Protein AF-A0A0B8NWH4-F1 (afdb_monomer_lite)

Sequence (63 aa):
MIRELEPLQVINCSPEFCHITPACRLKSYLHNAKEAFLAELDKCHLDELLDDNSELLILLSKP

InterPro domains:
  IPR000944 Transcription regulator Rrf2 [PS51197] (1-51)

Structure (mmCIF, N/CA/C/O backbone):
data_AF-A0A0B8NWH4-F1
#
_entry.id   AF-A0A0B8NWH4-F1
#
loop_
_atom_site.group_PDB
_atom_site.id
_atom_site.type_symbol
_atom_site.label_atom_id
_atom_site.label_alt_id
_atom_site.label_comp_id
_atom_site.label_asym_id
_atom_site.label_entity_id
_atom_site.label_seq_id
_atom_site.pdbx_PDB_ins_code
_atom_site.Cartn_x
_atom_site.Cartn_y
_atom_site.Cartn_z
_atom_site.occupancy
_atom_site.B_iso_or_equiv
_atom_site.auth_seq_id
_atom_site.auth_comp_id
_atom_site.auth_asym_id
_atom_site.auth_atom_id
_atom_site.pdbx_PDB_model_num
ATOM 1 N N . MET A 1 1 ? -5.391 10.232 6.872 1.00 54.25 1 MET A N 1
ATOM 2 C CA . MET A 1 1 ? -5.218 8.748 6.873 1.00 54.25 1 MET A CA 1
ATOM 3 C C . MET A 1 1 ? -3.730 8.437 6.949 1.00 54.25 1 MET A C 1
ATOM 5 O O . MET A 1 1 ? -2.960 9.212 6.400 1.00 54.25 1 MET A O 1
ATOM 9 N N . ILE A 1 2 ? -3.305 7.316 7.549 1.00 60.19 2 ILE A N 1
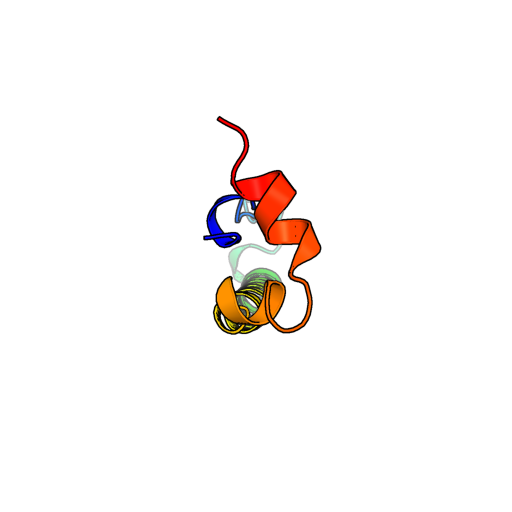ATOM 10 C CA . ILE A 1 2 ? -1.874 6.920 7.623 1.00 60.19 2 ILE A CA 1
ATOM 11 C C . ILE A 1 2 ? -1.196 6.922 6.236 1.00 60.19 2 ILE A C 1
ATOM 13 O O . ILE A 1 2 ? -0.026 7.266 6.113 1.00 60.19 2 ILE A O 1
ATOM 17 N N . ARG A 1 3 ? -1.964 6.657 5.173 1.00 54.75 3 ARG A N 1
ATOM 18 C CA . ARG A 1 3 ? -1.575 6.765 3.757 1.00 54.75 3 ARG A CA 1
ATOM 19 C C . ARG A 1 3 ? -0.898 8.085 3.345 1.00 54.75 3 ARG A C 1
ATOM 21 O O . ARG A 1 3 ? -0.147 8.089 2.376 1.00 54.75 3 ARG A O 1
ATOM 28 N N . GLU A 1 4 ? -1.159 9.191 4.036 1.00 60.12 4 GLU A N 1
ATOM 29 C CA . GLU A 1 4 ? -0.578 10.510 3.727 1.00 60.12 4 GLU A CA 1
ATOM 30 C C . GLU A 1 4 ? 0.848 10.686 4.276 1.00 60.12 4 GLU A C 1
ATOM 32 O O . GLU A 1 4 ? 1.504 11.677 3.964 1.00 60.12 4 GLU A O 1
ATOM 37 N N . LEU A 1 5 ? 1.338 9.732 5.075 1.00 59.22 5 LEU A N 1
ATOM 38 C CA . LEU A 1 5 ? 2.645 9.798 5.731 1.00 59.22 5 LEU A CA 1
ATOM 39 C C . LEU A 1 5 ? 3.798 9.236 4.879 1.00 59.22 5 LEU A C 1
ATOM 41 O O . LEU A 1 5 ? 4.956 9.479 5.208 1.00 59.22 5 LEU A O 1
ATOM 45 N N . GLU A 1 6 ? 3.516 8.526 3.779 1.00 60.75 6 GLU A N 1
ATOM 46 C CA . GLU A 1 6 ? 4.540 7.860 2.960 1.00 60.75 6 GLU A CA 1
ATOM 47 C C . GLU A 1 6 ? 4.816 8.596 1.631 1.00 60.75 6 GLU A C 1
ATOM 49 O O . GLU A 1 6 ? 3.891 8.827 0.841 1.00 60.75 6 GLU A O 1
ATOM 54 N N . PRO A 1 7 ? 6.083 8.929 1.304 1.00 58.06 7 PRO A N 1
ATOM 55 C CA . PRO A 1 7 ? 6.449 9.457 -0.005 1.00 58.06 7 PRO A CA 1
ATOM 56 C C . PRO A 1 7 ? 6.365 8.327 -1.044 1.00 58.06 7 PRO A C 1
ATOM 58 O O . PRO A 1 7 ? 7.282 7.534 -1.217 1.00 58.06 7 PRO A O 1
ATOM 61 N N . LEU A 1 8 ? 5.232 8.255 -1.746 1.00 61.59 8 LEU A N 1
ATOM 62 C CA . LEU A 1 8 ? 4.776 7.201 -2.676 1.00 61.59 8 LEU A CA 1
ATOM 63 C C . LEU A 1 8 ? 5.690 6.862 -3.890 1.00 61.59 8 LEU A C 1
ATOM 65 O O . LEU A 1 8 ? 5.221 6.234 -4.847 1.00 61.59 8 LEU A O 1
ATOM 69 N N . GLN A 1 9 ? 6.970 7.245 -3.905 1.00 64.81 9 GLN A N 1
ATOM 70 C CA . GLN A 1 9 ? 7.931 6.924 -4.968 1.00 64.81 9 GLN A CA 1
ATOM 71 C C . GLN A 1 9 ? 8.903 5.809 -4.548 1.00 64.81 9 GLN A C 1
ATOM 73 O O . GLN A 1 9 ? 9.974 6.050 -4.004 1.00 64.81 9 GLN A O 1
ATOM 78 N N . VAL A 1 10 ? 8.539 4.565 -4.870 1.00 67.62 10 VAL A N 1
ATOM 79 C CA . VAL A 1 10 ? 9.326 3.361 -4.529 1.00 67.62 10 VAL A CA 1
ATOM 80 C C . VAL A 1 10 ? 10.479 3.105 -5.519 1.00 67.62 10 VAL A C 1
ATOM 82 O O . VAL A 1 10 ? 11.430 2.399 -5.198 1.00 67.62 10 VAL A O 1
ATOM 85 N N . ILE A 1 11 ? 10.425 3.665 -6.737 1.00 71.44 11 ILE A N 1
ATOM 86 C CA . ILE A 1 11 ? 11.464 3.462 -7.760 1.00 71.44 11 ILE A CA 1
ATOM 87 C C . ILE A 1 11 ? 11.619 4.658 -8.703 1.00 71.44 11 ILE A C 1
ATOM 89 O O . ILE A 1 11 ? 10.635 5.231 -9.174 1.00 71.44 11 ILE A O 1
ATOM 93 N N . ASN A 1 12 ? 12.870 4.985 -9.035 1.00 73.94 12 ASN A N 1
ATOM 94 C CA . ASN A 1 12 ? 13.221 5.969 -10.052 1.00 73.94 12 ASN A CA 1
ATOM 95 C C . ASN A 1 12 ? 13.516 5.264 -11.389 1.00 73.94 12 ASN A C 1
ATOM 97 O O . ASN A 1 12 ? 14.528 4.583 -11.533 1.00 73.94 12 ASN A O 1
ATOM 101 N N . CYS A 1 13 ? 12.626 5.422 -12.372 1.00 72.38 13 CYS A N 1
ATOM 102 C CA . CYS A 1 13 ? 12.806 4.865 -13.721 1.00 72.38 13 CYS A CA 1
ATOM 103 C C . CYS A 1 13 ? 13.350 5.883 -14.739 1.00 72.38 13 CYS A C 1
ATOM 105 O O . CYS A 1 13 ? 13.223 5.653 -15.945 1.00 72.38 13 CYS A O 1
ATOM 107 N N . SER A 1 14 ? 13.924 7.002 -14.280 1.00 80.38 14 SER A N 1
ATOM 108 C CA . SER A 1 14 ? 14.614 7.952 -15.157 1.00 80.38 14 SER A CA 1
ATOM 109 C C . SER A 1 14 ? 15.703 7.233 -15.974 1.00 80.38 14 SER A C 1
ATOM 111 O O . SER A 1 14 ? 16.352 6.331 -15.432 1.00 80.38 14 SER A O 1
ATOM 113 N N . PRO A 1 15 ? 15.926 7.599 -17.253 1.00 75.81 15 PRO A N 1
ATOM 114 C CA . PRO A 1 15 ? 16.932 6.967 -18.117 1.00 75.81 15 PRO A CA 1
ATOM 115 C C . PRO A 1 15 ? 18.349 6.924 -17.524 1.00 75.81 15 PRO A C 1
ATOM 117 O O . PRO A 1 15 ? 19.133 6.045 -17.868 1.00 75.81 15 PRO A O 1
ATOM 120 N N . GLU A 1 16 ? 18.661 7.845 -16.610 1.00 82.12 16 GLU A N 1
ATOM 121 C CA . GLU A 1 16 ? 19.934 7.919 -15.880 1.00 82.12 16 GLU A CA 1
ATOM 122 C C . GLU A 1 16 ? 20.113 6.790 -14.850 1.00 82.12 16 GLU A C 1
ATOM 124 O O . GLU A 1 16 ? 21.237 6.410 -14.541 1.00 82.12 16 GLU A O 1
ATOM 129 N N . PHE A 1 17 ? 19.010 6.233 -14.336 1.00 77.06 17 PHE A N 1
ATOM 130 C CA . PHE A 1 17 ? 18.994 5.236 -13.256 1.00 77.06 17 PHE A CA 1
ATOM 131 C C . PHE A 1 17 ? 18.418 3.882 -13.692 1.00 77.06 17 PHE A C 1
ATOM 133 O O . PHE A 1 17 ? 18.571 2.882 -12.992 1.00 77.06 17 PHE A O 1
ATOM 140 N N . CYS A 1 18 ? 17.752 3.824 -14.848 1.00 77.62 18 CYS A N 1
ATOM 141 C CA . CYS A 1 18 ? 17.145 2.611 -15.375 1.00 77.62 18 CYS A CA 1
ATOM 142 C C . CYS A 1 18 ? 17.562 2.389 -16.836 1.00 77.62 18 CYS A C 1
ATOM 144 O O . CYS A 1 18 ? 16.912 2.828 -17.773 1.00 77.62 18 CYS A O 1
ATOM 146 N N . HIS A 1 19 ? 18.630 1.626 -17.062 1.00 78.94 19 HIS A N 1
ATOM 147 C CA . HIS A 1 19 ? 19.111 1.327 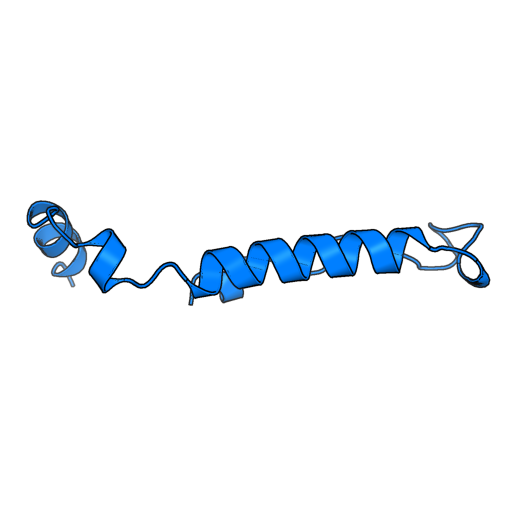-18.422 1.00 78.94 19 HIS A CA 1
ATOM 148 C C . HIS A 1 19 ? 18.142 0.480 -19.265 1.00 78.94 19 HIS A C 1
ATOM 150 O O . HIS A 1 19 ? 18.313 0.341 -20.472 1.00 78.94 19 HIS A O 1
ATOM 156 N N . ILE A 1 20 ? 17.113 -0.081 -18.627 1.00 78.25 20 ILE A N 1
ATOM 157 C CA . ILE A 1 20 ? 16.064 -0.878 -19.260 1.00 78.25 20 ILE A CA 1
ATOM 158 C C . ILE A 1 20 ? 14.707 -0.162 -19.250 1.00 78.25 20 ILE A C 1
ATOM 160 O O . ILE A 1 20 ? 13.705 -0.844 -19.417 1.00 78.25 20 ILE A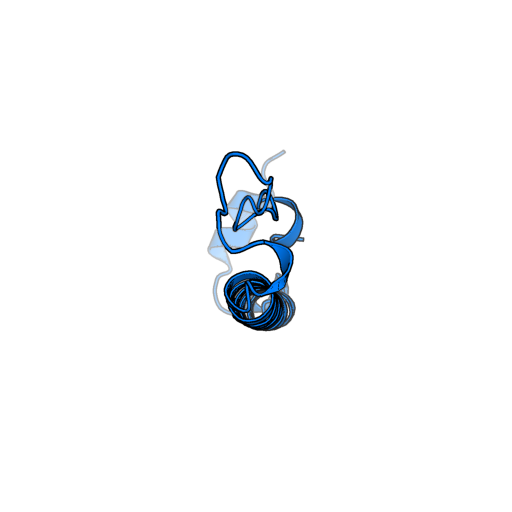 O 1
ATOM 164 N N . THR A 1 21 ? 14.628 1.168 -19.052 1.00 73.31 21 THR A N 1
ATOM 165 C CA . THR A 1 21 ? 13.361 1.926 -18.891 1.00 73.31 21 THR A CA 1
ATOM 166 C C . THR A 1 21 ? 12.201 1.453 -19.784 1.00 73.31 21 THR A C 1
ATOM 168 O O . THR A 1 21 ? 11.144 1.159 -19.225 1.00 73.31 21 THR A O 1
ATOM 171 N N . PRO A 1 22 ? 12.341 1.302 -21.121 1.00 68.75 22 PRO A N 1
ATOM 172 C CA . PRO A 1 22 ? 11.225 0.867 -21.972 1.00 68.75 22 PRO A CA 1
ATOM 173 C C . PRO A 1 22 ? 10.788 -0.595 -21.757 1.00 68.75 22 PRO A C 1
ATOM 175 O O . PRO A 1 22 ? 9.652 -0.943 -22.062 1.00 68.75 22 PRO A O 1
ATOM 178 N N . ALA A 1 23 ? 11.657 -1.449 -21.211 1.00 76.50 23 ALA A N 1
ATOM 179 C CA . ALA A 1 23 ? 11.382 -2.852 -20.892 1.00 76.50 23 ALA A CA 1
ATOM 180 C C . ALA A 1 23 ? 11.263 -3.120 -19.376 1.00 76.50 23 ALA A C 1
ATOM 182 O O . ALA A 1 23 ? 11.125 -4.272 -18.954 1.00 76.50 23 ALA A O 1
ATOM 183 N N . CYS A 1 24 ? 11.332 -2.080 -18.537 1.00 77.62 24 CYS A N 1
ATOM 184 C CA . CYS A 1 24 ? 11.420 -2.208 -17.089 1.00 77.62 24 CYS A CA 1
ATOM 185 C C . CYS A 1 24 ? 10.077 -2.642 -16.491 1.00 77.62 24 CYS A C 1
ATOM 187 O O . CYS A 1 24 ? 9.213 -1.827 -16.169 1.00 77.62 24 CYS A O 1
ATOM 189 N N . ARG A 1 25 ? 9.916 -3.952 -16.285 1.00 80.19 25 ARG A N 1
ATOM 190 C CA . ARG A 1 25 ? 8.745 -4.527 -15.601 1.00 80.19 25 ARG A CA 1
ATOM 191 C C . ARG A 1 25 ? 8.775 -4.315 -14.086 1.00 80.19 25 ARG A C 1
ATOM 193 O O . ARG A 1 25 ? 7.757 -4.478 -13.422 1.00 80.19 25 ARG A O 1
ATOM 200 N N . LEU A 1 26 ? 9.922 -3.928 -13.523 1.00 80.00 26 LEU A N 1
ATOM 201 C CA . LEU A 1 26 ? 10.074 -3.718 -12.081 1.00 80.00 26 LEU A CA 1
ATOM 202 C C . LEU A 1 26 ? 9.103 -2.649 -11.557 1.00 80.00 26 LEU A C 1
ATOM 204 O O . LEU A 1 26 ? 8.529 -2.816 -10.485 1.00 80.00 26 LEU A O 1
ATOM 208 N N . LYS A 1 27 ? 8.830 -1.610 -12.359 1.00 78.38 27 LYS A N 1
ATOM 209 C CA . LYS A 1 27 ? 7.857 -0.563 -12.022 1.00 78.38 27 LYS A CA 1
ATOM 210 C C . LYS A 1 27 ? 6.457 -1.123 -11.761 1.00 78.38 27 LYS A C 1
ATOM 212 O O . LYS A 1 27 ? 5.824 -0.714 -10.794 1.00 78.38 27 LYS A O 1
ATOM 217 N N . SER A 1 28 ? 5.978 -2.058 -12.585 1.00 82.25 28 SER A N 1
ATOM 218 C CA . SER A 1 28 ? 4.653 -2.662 -12.391 1.00 82.25 28 SER A CA 1
ATOM 219 C C . SER A 1 28 ? 4.609 -3.582 -11.173 1.00 82.25 28 SER A C 1
ATOM 221 O O . SER A 1 28 ? 3.639 -3.539 -10.427 1.00 82.25 28 SER A O 1
ATOM 223 N N . TYR A 1 29 ? 5.665 -4.364 -10.919 1.00 85.88 29 TYR A N 1
ATOM 224 C CA . TYR A 1 29 ? 5.720 -5.214 -9.724 1.00 85.88 29 TYR A CA 1
ATOM 225 C C . TYR A 1 29 ? 5.702 -4.385 -8.435 1.00 85.88 29 TYR A C 1
ATOM 227 O O . TYR A 1 29 ? 4.938 -4.690 -7.522 1.00 85.88 29 TYR A O 1
ATOM 235 N N . LEU A 1 30 ? 6.488 -3.306 -8.382 1.00 83.25 30 LEU A N 1
ATOM 236 C CA . LEU A 1 30 ? 6.532 -2.415 -7.221 1.00 83.25 30 LEU A CA 1
ATOM 237 C C . LEU A 1 30 ? 5.243 -1.608 -7.056 1.00 83.25 30 LEU A C 1
ATOM 239 O O . LEU A 1 30 ? 4.800 -1.403 -5.930 1.00 83.25 30 LEU A O 1
ATOM 243 N N . HIS A 1 31 ? 4.611 -1.190 -8.156 1.00 83.00 31 HIS A N 1
ATOM 244 C CA . HIS A 1 31 ? 3.290 -0.568 -8.100 1.00 83.00 31 HIS A CA 1
ATOM 245 C C . HIS A 1 31 ? 2.262 -1.514 -7.474 1.00 83.00 31 HIS A C 1
ATOM 247 O O . HIS A 1 31 ? 1.607 -1.131 -6.513 1.00 83.00 31 HIS A O 1
ATOM 253 N N . ASN A 1 32 ? 2.186 -2.762 -7.941 1.00 87.38 32 ASN A N 1
ATOM 254 C CA . ASN A 1 32 ? 1.243 -3.746 -7.410 1.00 87.38 32 ASN A CA 1
ATOM 255 C C . ASN A 1 32 ? 1.491 -4.039 -5.923 1.00 87.38 32 ASN A C 1
ATOM 257 O O . ASN A 1 32 ? 0.542 -4.116 -5.149 1.00 87.38 32 ASN A O 1
ATOM 261 N N . ALA A 1 33 ? 2.757 -4.163 -5.510 1.00 87.2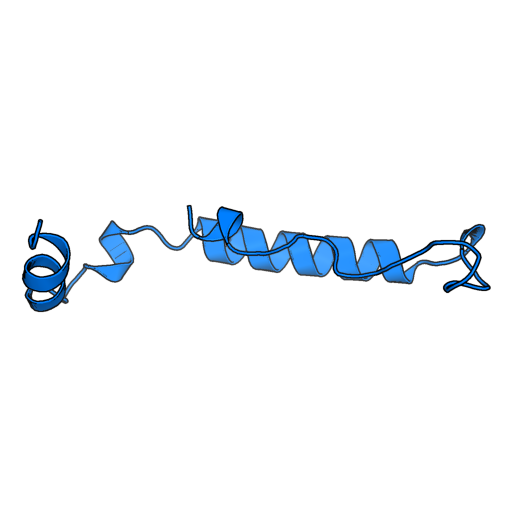5 33 ALA A N 1
ATOM 262 C CA . ALA A 1 33 ? 3.111 -4.353 -4.104 1.00 87.25 33 ALA A CA 1
ATOM 263 C C . ALA A 1 33 ? 2.688 -3.156 -3.236 1.00 87.25 33 ALA A C 1
ATOM 265 O O . ALA A 1 33 ? 2.132 -3.341 -2.157 1.00 87.25 33 ALA A O 1
ATOM 266 N N . LYS A 1 34 ? 2.899 -1.930 -3.730 1.00 84.25 34 LYS A N 1
ATOM 267 C CA . LYS A 1 34 ? 2.477 -0.700 -3.052 1.00 84.25 34 LYS A CA 1
ATOM 268 C C . LYS A 1 34 ? 0.954 -0.627 -2.916 1.00 84.25 34 LYS A C 1
ATOM 270 O O . LYS A 1 34 ? 0.467 -0.296 -1.845 1.00 84.25 34 LYS A O 1
ATOM 275 N N . GLU A 1 35 ? 0.201 -0.945 -3.967 1.00 87.56 35 GLU A N 1
ATOM 276 C CA . GLU A 1 35 ? -1.266 -0.961 -3.892 1.00 87.56 35 GLU A CA 1
ATOM 277 C C . GLU A 1 35 ? -1.769 -2.031 -2.911 1.00 87.56 35 GLU A C 1
ATOM 279 O O . GLU A 1 35 ? -2.685 -1.756 -2.147 1.00 87.56 35 GLU A O 1
ATOM 284 N N . ALA A 1 36 ? -1.137 -3.209 -2.856 1.00 90.00 36 ALA A N 1
ATOM 285 C CA . ALA A 1 36 ? -1.472 -4.234 -1.865 1.00 90.00 36 ALA A CA 1
ATOM 286 C C . ALA A 1 36 ? -1.196 -3.771 -0.423 1.00 90.00 36 ALA A C 1
ATOM 288 O O . ALA A 1 36 ? -2.020 -3.990 0.458 1.00 90.00 36 ALA A O 1
ATOM 289 N N . PHE A 1 37 ? -0.069 -3.092 -0.191 1.00 86.50 37 PHE A N 1
ATOM 290 C CA . PHE A 1 37 ? 0.253 -2.487 1.103 1.00 86.50 37 PHE A CA 1
ATOM 291 C C . PHE A 1 37 ? -0.770 -1.414 1.506 1.00 86.50 37 PHE A C 1
ATOM 293 O O . PHE A 1 37 ? -1.275 -1.434 2.624 1.00 86.50 37 PHE A O 1
ATOM 300 N N . LEU A 1 38 ? -1.119 -0.509 0.586 1.00 85.56 38 LEU A N 1
ATOM 301 C CA . LEU A 1 38 ? -2.125 0.525 0.835 1.00 85.56 38 LEU A CA 1
ATOM 302 C C . LEU A 1 38 ? -3.506 -0.075 1.104 1.00 85.56 38 LEU A C 1
ATOM 304 O O . LEU A 1 38 ? -4.180 0.369 2.021 1.00 85.56 38 LEU A O 1
ATOM 308 N N . ALA A 1 39 ? -3.898 -1.110 0.360 1.00 88.81 39 ALA A N 1
ATOM 309 C CA . ALA A 1 39 ? -5.161 -1.805 0.580 1.00 88.81 39 ALA A CA 1
ATOM 310 C C . ALA A 1 39 ? -5.227 -2.494 1.950 1.00 88.81 39 ALA A C 1
ATOM 312 O O . ALA A 1 39 ? -6.318 -2.666 2.482 1.00 88.81 39 ALA A O 1
ATOM 313 N N . GLU A 1 40 ? -4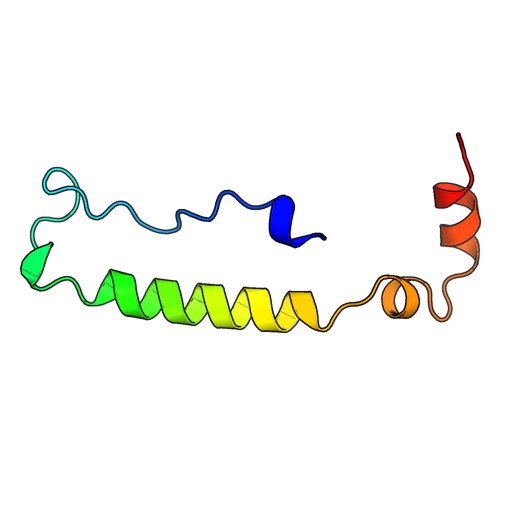.090 -2.898 2.519 1.00 88.06 40 GLU A N 1
ATOM 314 C CA . GLU A 1 40 ? -4.039 -3.412 3.888 1.00 88.06 40 GLU A CA 1
ATOM 315 C C . GLU A 1 40 ? -4.198 -2.284 4.910 1.00 88.06 40 GLU A C 1
ATOM 317 O O . GLU A 1 40 ? -5.004 -2.400 5.827 1.00 88.06 40 GLU A O 1
ATOM 322 N N . LEU A 1 41 ? -3.506 -1.157 4.713 1.00 83.88 41 LEU A N 1
ATOM 323 C CA . LEU A 1 41 ? -3.657 0.020 5.574 1.00 83.88 41 LEU A CA 1
ATOM 324 C C . LEU A 1 41 ? -5.073 0.605 5.542 1.00 83.88 41 LEU A C 1
ATOM 326 O O . LEU A 1 41 ? -5.546 1.091 6.563 1.00 83.88 41 LEU A O 1
ATOM 330 N N . ASP A 1 42 ? -5.744 0.557 4.390 1.00 83.06 42 ASP A N 1
ATOM 331 C CA . ASP A 1 42 ? -7.114 1.049 4.221 1.00 83.06 42 ASP A CA 1
ATOM 332 C C . ASP A 1 42 ? -8.138 0.213 5.018 1.00 83.06 42 ASP A C 1
ATOM 334 O O . ASP A 1 42 ? -9.241 0.697 5.265 1.00 83.06 42 ASP A O 1
ATOM 338 N N . LYS A 1 43 ? -7.784 -1.014 5.439 1.00 83.44 43 LYS A N 1
ATOM 339 C CA . LYS A 1 43 ? -8.615 -1.839 6.333 1.00 83.44 43 LYS A CA 1
ATOM 340 C C . LYS A 1 43 ? -8.476 -1.443 7.797 1.00 83.44 43 LYS A C 1
ATOM 342 O O . LYS A 1 43 ? -9.401 -1.677 8.556 1.00 83.44 43 LYS A O 1
ATOM 347 N N . CYS A 1 44 ? -7.336 -0.877 8.196 1.00 78.75 44 CYS A N 1
ATOM 348 C CA . CYS A 1 44 ? -7.117 -0.469 9.577 1.00 78.75 44 CYS A CA 1
ATOM 349 C C . CYS A 1 44 ? -7.833 0.854 9.842 1.00 78.75 44 CYS A C 1
ATOM 351 O O . CYS A 1 44 ? -7.361 1.930 9.456 1.00 78.75 44 CYS A O 1
ATOM 353 N N . HIS A 1 45 ? -8.959 0.778 10.540 1.00 75.56 45 HIS A N 1
ATOM 354 C CA . HIS A 1 45 ? -9.671 1.963 10.990 1.00 75.56 45 HIS A CA 1
ATOM 355 C C . HIS A 1 45 ? -9.260 2.365 12.414 1.00 75.56 45 HIS A C 1
ATOM 357 O O . HIS A 1 45 ? -8.735 1.572 13.195 1.00 75.56 45 HIS A O 1
ATOM 363 N N . LEU A 1 46 ? -9.432 3.649 12.742 1.00 68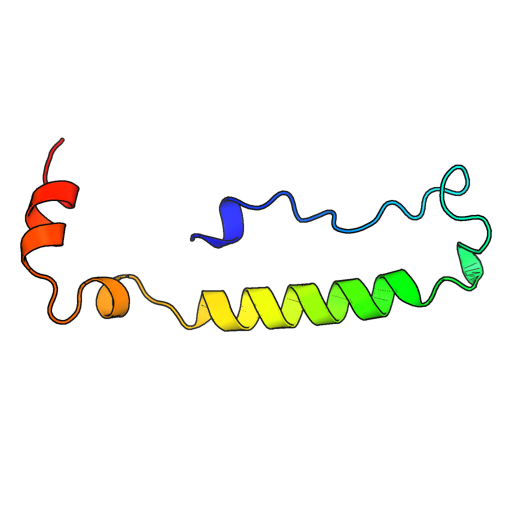.38 46 LEU A N 1
ATOM 364 C CA . LEU A 1 46 ? -8.989 4.201 14.027 1.00 68.38 46 LEU A CA 1
ATOM 365 C C . LEU A 1 46 ? -9.739 3.570 15.210 1.00 68.38 46 LEU A C 1
ATOM 367 O O . LEU A 1 46 ? -9.165 3.385 16.273 1.00 68.38 46 LEU A O 1
ATOM 371 N N . ASP A 1 47 ? -11.006 3.238 15.006 1.00 69.44 47 ASP A N 1
ATOM 372 C CA . ASP A 1 47 ? -11.871 2.509 15.927 1.00 69.44 47 ASP A CA 1
ATOM 373 C C . ASP A 1 47 ? -11.354 1.097 16.221 1.00 69.44 47 ASP A C 1
ATOM 375 O O . ASP A 1 47 ? -11.343 0.720 17.385 1.00 69.44 47 ASP A O 1
ATOM 379 N N . GLU A 1 48 ? -10.811 0.369 15.241 1.00 69.88 48 GLU A N 1
ATOM 380 C CA . GLU A 1 48 ? -10.169 -0.937 15.486 1.00 69.88 48 GLU A CA 1
ATOM 381 C C . GLU A 1 48 ? -8.847 -0.817 16.259 1.00 69.88 48 GLU A C 1
ATOM 383 O O . GLU A 1 48 ? -8.499 -1.691 17.046 1.00 69.88 48 GLU A O 1
ATOM 388 N N . LEU A 1 49 ? -8.100 0.275 16.068 1.00 68.12 49 LEU A N 1
ATOM 389 C CA . LEU A 1 49 ? -6.864 0.540 16.821 1.00 68.12 49 LEU A CA 1
ATOM 390 C C . LEU A 1 49 ? -7.125 0.962 18.277 1.00 68.12 49 LEU A C 1
ATOM 392 O O . LEU A 1 49 ? -6.206 0.942 19.099 1.00 68.12 49 LEU A O 1
ATOM 396 N N . LEU A 1 50 ? -8.354 1.384 18.581 1.00 71.19 50 LEU A N 1
ATOM 397 C CA . LEU A 1 50 ? -8.802 1.807 19.908 1.00 71.19 50 LEU A CA 1
ATOM 398 C C . LEU A 1 50 ? -9.680 0.757 20.597 1.00 71.19 50 LEU A C 1
ATOM 400 O O . LEU A 1 50 ? -9.911 0.877 21.805 1.00 71.19 50 LEU A O 1
ATOM 404 N N . ASP A 1 51 ? -10.155 -0.246 19.854 1.00 65.81 51 ASP A N 1
ATOM 405 C CA . ASP A 1 51 ? -10.939 -1.346 20.399 1.00 65.81 51 ASP A CA 1
ATOM 406 C C . ASP A 1 51 ? -10.090 -2.097 21.437 1.00 65.81 51 ASP A C 1
ATOM 408 O O . ASP A 1 51 ? -8.925 -2.426 21.209 1.00 65.81 51 ASP A O 1
ATOM 412 N N . ASP A 1 52 ? -10.652 -2.267 22.633 1.00 63.41 52 ASP A N 1
ATOM 413 C CA . ASP A 1 52 ? -9.988 -2.814 23.830 1.00 63.41 52 ASP A CA 1
ATOM 414 C C . ASP A 1 52 ? -8.779 -2.010 24.378 1.00 63.41 52 ASP A C 1
ATOM 416 O O . ASP A 1 52 ? -7.996 -2.512 25.186 1.00 63.41 52 ASP A O 1
ATOM 420 N N . ASN A 1 53 ? -8.616 -0.734 23.990 1.00 67.75 53 ASN A N 1
ATOM 421 C CA . ASN A 1 53 ? -7.467 0.090 24.393 1.00 67.75 53 ASN A CA 1
ATOM 422 C C . ASN A 1 53 ? -7.863 1.475 24.936 1.00 67.75 53 ASN A C 1
ATOM 424 O O . ASN A 1 53 ? -7.392 2.529 24.497 1.00 67.75 53 ASN A O 1
ATOM 428 N N . SER A 1 54 ? -8.742 1.479 25.942 1.00 67.06 54 SER A N 1
ATOM 429 C CA . SER A 1 54 ? -9.313 2.690 26.551 1.00 67.06 54 SER A CA 1
ATOM 430 C C . SER A 1 54 ? -8.285 3.671 27.132 1.00 67.06 54 SER A C 1
ATOM 432 O O . SER A 1 54 ? -8.576 4.860 27.253 1.00 67.06 54 SER A O 1
ATOM 434 N N . GLU A 1 55 ? -7.078 3.217 27.477 1.00 71.44 55 GLU A N 1
ATOM 435 C CA . GLU A 1 55 ? -6.002 4.093 27.962 1.00 71.44 55 GLU A CA 1
ATOM 436 C C . GLU A 1 55 ? -5.429 4.996 26.855 1.00 71.44 55 GLU A C 1
ATOM 438 O O . GLU A 1 55 ? -5.035 6.133 27.130 1.00 71.44 55 GLU A O 1
ATOM 443 N N . LEU A 1 56 ? -5.453 4.559 25.587 1.00 70.50 56 LEU A N 1
ATOM 444 C CA . LEU A 1 56 ? -5.005 5.374 24.449 1.00 70.50 56 LEU A CA 1
ATOM 445 C C . LEU A 1 56 ? -5.916 6.582 24.198 1.00 70.50 56 LEU A C 1
ATOM 447 O O . LEU A 1 56 ? -5.436 7.630 23.758 1.00 70.50 56 LEU A O 1
ATOM 451 N N . LEU A 1 57 ? -7.204 6.492 24.548 1.00 67.62 57 LEU A N 1
ATOM 452 C CA . LEU A 1 57 ? -8.139 7.622 24.456 1.00 67.62 57 LEU A CA 1
ATOM 453 C C . LEU A 1 57 ? -7.688 8.806 25.325 1.00 67.62 57 LEU A C 1
ATOM 455 O O . LEU A 1 57 ? -7.864 9.961 24.939 1.00 67.62 57 LEU A O 1
ATOM 459 N N . ILE A 1 58 ? -7.042 8.538 26.465 1.00 72.56 58 ILE A N 1
ATOM 460 C CA . ILE A 1 58 ? -6.518 9.581 27.357 1.00 72.56 58 ILE A CA 1
ATOM 461 C C . ILE A 1 58 ? -5.391 10.358 26.663 1.00 72.56 58 ILE A C 1
ATOM 463 O O . ILE A 1 58 ? -5.330 11.583 26.775 1.00 72.56 58 ILE A O 1
ATOM 467 N N . LEU A 1 59 ? -4.528 9.673 25.908 1.00 73.81 59 LEU A N 1
ATOM 468 C CA . LEU A 1 59 ? -3.418 10.298 25.182 1.00 73.81 59 LEU A CA 1
ATOM 469 C C . LEU A 1 59 ? -3.898 11.138 23.994 1.00 73.81 59 LEU A C 1
ATOM 471 O O . LEU A 1 59 ? -3.316 12.185 23.728 1.00 73.81 59 LEU A O 1
ATOM 475 N N . LEU A 1 60 ? -4.977 10.717 23.330 1.00 69.44 60 LEU A N 1
ATOM 476 C CA . LEU A 1 60 ? -5.593 11.446 22.216 1.00 69.44 60 LEU A CA 1
ATOM 477 C C . LEU A 1 60 ? -6.451 12.640 22.668 1.00 69.44 60 LEU A C 1
ATOM 479 O O . LEU A 1 60 ? -6.717 13.535 21.874 1.00 69.44 60 LEU A O 1
ATOM 483 N N . SER A 1 61 ? -6.884 12.665 23.934 1.00 67.56 61 SER A N 1
ATOM 484 C CA . SER A 1 61 ? -7.706 13.744 24.507 1.00 67.56 61 SER A CA 1
ATOM 485 C C . SER A 1 61 ? -6.909 14.934 25.063 1.00 67.56 61 SER A C 1
ATOM 487 O O . SER A 1 61 ? -7.506 15.915 25.516 1.00 67.56 61 SER A O 1
ATOM 489 N N . LYS A 1 62 ? -5.569 14.872 25.050 1.00 59.00 62 LYS A N 1
ATOM 490 C CA . LYS A 1 62 ? -4.728 16.010 25.444 1.00 59.00 62 LYS A CA 1
ATOM 491 C C . LYS A 1 62 ? -4.658 17.049 24.308 1.00 59.00 62 LYS A C 1
ATOM 493 O O . LYS A 1 62 ? -4.389 16.648 23.178 1.00 59.00 62 LYS A O 1
ATOM 498 N N . PRO A 1 63 ? -4.910 18.340 24.604 1.00 55.62 63 PRO A N 1
ATOM 499 C CA . PRO A 1 63 ? -4.915 19.425 23.620 1.00 55.62 63 PRO A CA 1
ATOM 500 C C . PRO A 1 63 ? -3.532 19.723 23.033 1.00 55.62 63 PRO A C 1
ATOM 502 O O . PRO A 1 63 ? -2.520 19.464 23.728 1.00 55.62 63 PRO A O 1
#

Secondary structure (DSSP, 8-state):
-GGGGS--------TTT-TTGGG-THHHHHHHHHHHHHHHHTT--HHHHHTT-HHHHHHHT--

Foldseek 3Di:
DVVVVDPPDPDDLPCVRNVCSVPDCVVVVVVVVVVVVVVVVVPDDPCNVCVVPVVVVVVVPDD

pLDDT: mean 73.76, std 9.54, range [54.25, 90.0]

Organism: NCBI:txid1481914

Radius of gyration: 18.43 Å; chains: 1; bounding box: 32×25×50 Å